Protein AF-A0A6G0W0R4-F1 (afdb_monomer_lite)

Organism: Aphis craccivora (NCBI:txid307492)

Structure (mmCIF, N/CA/C/O backbone):
data_AF-A0A6G0W0R4-F1
#
_entry.id   AF-A0A6G0W0R4-F1
#
loop_
_atom_site.group_PDB
_atom_site.id
_atom_site.type_symbol
_atom_site.label_atom_id
_atom_site.label_alt_id
_atom_site.label_comp_id
_atom_site.label_asym_id
_atom_site.label_entity_id
_atom_site.label_seq_id
_atom_site.pdbx_PDB_ins_code
_atom_site.Cartn_x
_atom_site.Cartn_y
_atom_site.Cartn_z
_atom_site.occupancy
_atom_site.B_iso_or_equiv
_atom_site.auth_seq_id
_atom_site.auth_comp_id
_atom_site.auth_asym_id
_atom_site.auth_atom_id
_atom_site.pdbx_PDB_model_num
ATOM 1 N N . MET A 1 1 ? 4.068 -14.825 -4.427 1.00 65.56 1 MET A N 1
ATOM 2 C CA . MET A 1 1 ? 5.539 -14.667 -4.517 1.00 65.56 1 MET A CA 1
ATOM 3 C C . MET A 1 1 ? 6.164 -15.029 -3.173 1.00 65.56 1 MET A C 1
ATOM 5 O O . MET A 1 1 ? 5.686 -14.509 -2.176 1.00 65.56 1 MET A O 1
ATOM 9 N N . SER A 1 2 ? 7.148 -15.938 -3.110 1.00 81.50 2 SER A N 1
ATOM 10 C CA . SER A 1 2 ? 7.732 -16.429 -1.836 1.00 81.50 2 SER A CA 1
ATOM 11 C C . SER A 1 2 ? 9.212 -16.082 -1.628 1.00 81.50 2 SER A C 1
ATOM 13 O O . SER A 1 2 ? 9.761 -16.359 -0.565 1.00 81.50 2 SER A O 1
ATOM 15 N N . GLN A 1 3 ? 9.868 -15.487 -2.626 1.00 89.88 3 GLN A N 1
ATOM 16 C CA . GLN A 1 3 ? 11.277 -15.110 -2.548 1.00 89.88 3 GLN A CA 1
ATOM 17 C C . GLN A 1 3 ? 11.443 -13.698 -1.984 1.00 89.88 3 GLN A C 1
ATOM 19 O O . GLN A 1 3 ? 10.747 -12.761 -2.383 1.00 89.88 3 GLN A O 1
ATOM 24 N N . LEU A 1 4 ? 12.410 -13.542 -1.081 1.00 86.44 4 LEU A N 1
ATOM 25 C CA . LEU A 1 4 ? 12.770 -12.247 -0.514 1.00 86.44 4 LEU A CA 1
ATOM 26 C C . LEU A 1 4 ? 13.264 -11.296 -1.618 1.00 86.44 4 LEU A C 1
ATOM 28 O O . LEU A 1 4 ? 13.902 -11.732 -2.574 1.00 86.44 4 LEU A O 1
ATOM 32 N N . TYR A 1 5 ? 12.952 -10.004 -1.486 1.00 84.62 5 TYR A N 1
ATOM 33 C CA . TYR A 1 5 ? 13.293 -8.940 -2.448 1.00 84.62 5 TYR A CA 1
ATOM 34 C C . TYR A 1 5 ? 12.669 -9.070 -3.841 1.00 84.62 5 TYR A C 1
ATOM 36 O O . TYR A 1 5 ? 12.994 -8.292 -4.737 1.00 84.62 5 TYR A O 1
ATOM 44 N N . THR A 1 6 ? 11.749 -10.014 -4.035 1.00 87.12 6 THR A N 1
ATOM 45 C CA . THR A 1 6 ? 10.977 -10.057 -5.273 1.00 87.12 6 THR A CA 1
ATOM 46 C C . THR A 1 6 ? 9.930 -8.952 -5.242 1.00 87.12 6 THR A C 1
ATOM 48 O O . THR A 1 6 ? 9.172 -8.845 -4.279 1.00 87.12 6 THR A O 1
ATOM 51 N N . TYR A 1 7 ? 9.888 -8.130 -6.291 1.00 86.00 7 TYR A N 1
ATOM 52 C CA . TYR A 1 7 ? 8.890 -7.074 -6.419 1.00 86.00 7 TYR A CA 1
ATOM 53 C C . TYR A 1 7 ? 7.476 -7.663 -6.400 1.00 86.00 7 TYR A C 1
ATOM 55 O O . TYR A 1 7 ? 7.154 -8.544 -7.197 1.00 86.00 7 TYR A O 1
ATOM 63 N N . GLY A 1 8 ? 6.643 -7.155 -5.493 1.00 86.19 8 GLY A N 1
ATOM 64 C CA . GLY A 1 8 ? 5.197 -7.345 -5.545 1.00 86.19 8 GLY A CA 1
ATOM 65 C C . GLY A 1 8 ? 4.550 -6.357 -6.516 1.00 86.19 8 GLY A C 1
ATOM 66 O O . GLY A 1 8 ? 5.103 -5.290 -6.800 1.00 86.19 8 GLY A O 1
ATOM 67 N N . GLY A 1 9 ? 3.378 -6.712 -7.027 1.00 87.25 9 GLY A N 1
ATOM 68 C CA . GLY A 1 9 ? 2.577 -5.897 -7.929 1.00 87.25 9 GLY A CA 1
ATOM 69 C C . GLY A 1 9 ? 1.126 -5.767 -7.467 1.00 87.25 9 GLY A C 1
ATOM 70 O O . GLY A 1 9 ? 0.790 -5.938 -6.297 1.00 87.25 9 GLY A O 1
ATOM 71 N N . LEU A 1 10 ? 0.243 -5.435 -8.412 1.00 88.12 10 LEU A N 1
ATOM 72 C CA . LEU A 1 10 ? -1.175 -5.201 -8.122 1.00 88.12 10 LEU A CA 1
ATOM 73 C C . LEU A 1 10 ? -1.914 -6.479 -7.699 1.00 88.12 10 LEU A C 1
ATOM 75 O O . LEU A 1 10 ? -2.827 -6.405 -6.884 1.00 88.12 10 LEU A O 1
ATOM 79 N N . CYS A 1 11 ? -1.531 -7.655 -8.209 1.00 90.75 11 CYS A N 1
ATOM 80 C CA . CYS A 1 11 ? -2.198 -8.906 -7.836 1.00 90.75 11 CYS A CA 1
ATOM 81 C C . CYS A 1 11 ? -1.956 -9.278 -6.366 1.00 90.75 11 CYS A C 1
ATOM 83 O O . CYS A 1 11 ? -2.872 -9.777 -5.711 1.00 90.75 11 CYS A O 1
ATOM 85 N N . GLU A 1 12 ? -0.779 -8.971 -5.811 1.00 91.88 12 GLU A N 1
ATOM 86 C CA . GLU A 1 12 ? -0.542 -9.093 -4.373 1.00 91.88 12 GLU A CA 1
ATOM 87 C C . GLU A 1 12 ? -1.429 -8.141 -3.558 1.00 91.88 12 GLU A C 1
ATOM 89 O O . GLU A 1 12 ? -1.910 -8.540 -2.502 1.00 91.88 12 GLU A O 1
ATOM 94 N N . LEU A 1 13 ? -1.702 -6.924 -4.046 1.00 92.06 13 LEU A N 1
ATOM 95 C CA . LEU A 1 13 ? -2.603 -5.978 -3.370 1.00 92.06 13 LEU A CA 1
ATOM 96 C C . LEU A 1 13 ? -4.069 -6.428 -3.410 1.00 92.06 13 LEU A C 1
ATOM 98 O O . LEU A 1 13 ? -4.779 -6.267 -2.419 1.00 92.06 13 LEU A O 1
ATOM 102 N N . VAL A 1 14 ? -4.514 -7.045 -4.511 1.00 91.25 14 VAL A N 1
ATOM 103 C CA . VAL A 1 14 ? -5.841 -7.685 -4.592 1.00 91.25 14 VAL A CA 1
ATOM 104 C C . VAL A 1 14 ? -5.966 -8.775 -3.530 1.00 91.25 14 VAL A C 1
ATOM 106 O O . VAL A 1 14 ? -6.919 -8.767 -2.753 1.00 91.25 14 VAL A O 1
ATOM 109 N N . ALA A 1 15 ? -4.990 -9.684 -3.464 1.00 93.00 15 ALA A N 1
ATOM 110 C CA . ALA A 1 15 ? -4.990 -10.752 -2.471 1.00 93.00 15 ALA A CA 1
ATOM 111 C C . ALA A 1 15 ? -4.919 -10.192 -1.041 1.00 93.00 15 ALA A C 1
ATOM 113 O O . ALA A 1 15 ? -5.656 -10.637 -0.164 1.00 93.00 15 ALA A O 1
ATOM 114 N N . ALA A 1 16 ? -4.082 -9.180 -0.800 1.00 92.12 16 ALA A N 1
ATOM 115 C CA . ALA A 1 16 ? -3.960 -8.546 0.506 1.00 92.12 16 ALA A CA 1
ATOM 116 C C . ALA A 1 16 ? -5.269 -7.885 0.957 1.00 92.12 16 ALA A C 1
ATOM 118 O O . ALA A 1 16 ? -5.635 -8.050 2.112 1.00 92.12 16 ALA A O 1
ATOM 119 N N . GLY A 1 17 ? -6.001 -7.203 0.070 1.00 90.12 17 GLY A N 1
ATOM 120 C CA . GLY A 1 17 ? -7.299 -6.598 0.404 1.00 90.12 17 GLY A CA 1
ATOM 121 C C . GLY A 1 17 ? -8.419 -7.612 0.671 1.00 90.12 17 GLY A C 1
ATOM 122 O O . GLY A 1 17 ? -9.448 -7.253 1.236 1.00 90.12 17 GLY A O 1
ATOM 123 N N . GLN A 1 18 ? -8.238 -8.872 0.261 1.00 88.50 18 GLN A N 1
ATOM 124 C CA . GLN A 1 18 ? -9.145 -9.978 0.588 1.00 88.50 18 GLN A CA 1
ATOM 125 C C . GLN A 1 18 ? -8.754 -10.692 1.888 1.00 88.50 18 GLN A C 1
ATOM 127 O O . GLN A 1 18 ? -9.622 -11.167 2.613 1.00 88.50 18 GLN A O 1
ATOM 132 N N . LEU A 1 19 ? -7.451 -10.806 2.161 1.00 92.69 19 LEU A N 1
ATOM 133 C CA . LEU A 1 19 ? -6.916 -11.519 3.327 1.00 92.69 19 LEU A CA 1
ATOM 134 C C . LEU A 1 19 ? -6.862 -10.648 4.581 1.00 92.69 19 LEU A C 1
ATOM 136 O O . LEU A 1 19 ? -7.061 -11.134 5.693 1.00 92.69 19 LEU A O 1
ATOM 140 N N . PHE A 1 20 ? -6.564 -9.368 4.400 1.00 87.94 20 PHE A N 1
ATOM 141 C CA . PHE A 1 20 ? -6.497 -8.376 5.453 1.00 87.94 20 PHE A CA 1
ATOM 142 C C . PHE A 1 20 ? -7.645 -7.402 5.224 1.00 87.94 20 PHE A C 1
ATOM 144 O O . PHE A 1 20 ? -7.818 -6.904 4.117 1.00 87.94 20 PHE A O 1
ATOM 151 N N . ASN A 1 21 ? -8.430 -7.147 6.270 1.00 92.75 21 ASN A N 1
ATOM 152 C CA . ASN A 1 21 ? -9.597 -6.262 6.257 1.00 92.75 21 ASN A CA 1
ATOM 153 C C . ASN A 1 21 ? -9.179 -4.790 6.069 1.00 92.75 21 ASN A C 1
ATOM 155 O O . ASN A 1 21 ? -9.307 -3.977 6.982 1.00 92.75 21 ASN A O 1
ATOM 159 N N . TYR A 1 22 ? -8.631 -4.470 4.900 1.00 92.69 22 TYR A N 1
ATOM 160 C CA . TYR A 1 22 ? -8.119 -3.170 4.492 1.00 92.69 22 TYR A CA 1
ATOM 161 C C . TYR A 1 22 ? -8.484 -2.899 3.036 1.00 92.69 22 TYR A C 1
ATOM 163 O O . TYR A 1 22 ? -8.561 -3.802 2.201 1.00 92.69 22 TYR A O 1
ATOM 171 N N . VAL A 1 23 ? -8.638 -1.617 2.730 1.00 94.81 23 VAL A N 1
ATOM 172 C CA . VAL A 1 23 ? -8.720 -1.102 1.368 1.00 94.81 23 VAL A CA 1
ATOM 173 C C . VAL A 1 23 ? -7.375 -0.487 1.001 1.00 94.81 23 VAL A C 1
ATOM 175 O O . VAL A 1 23 ? -6.911 0.429 1.672 1.00 94.81 23 VAL A O 1
ATOM 178 N N . PHE A 1 24 ? -6.755 -0.947 -0.079 1.00 94.81 24 PHE A N 1
ATOM 179 C CA . PHE A 1 24 ? -5.516 -0.384 -0.608 1.00 94.81 24 PHE A CA 1
ATOM 180 C C . PHE A 1 24 ? -5.837 0.615 -1.720 1.00 94.81 24 PHE A C 1
ATOM 182 O O . PHE A 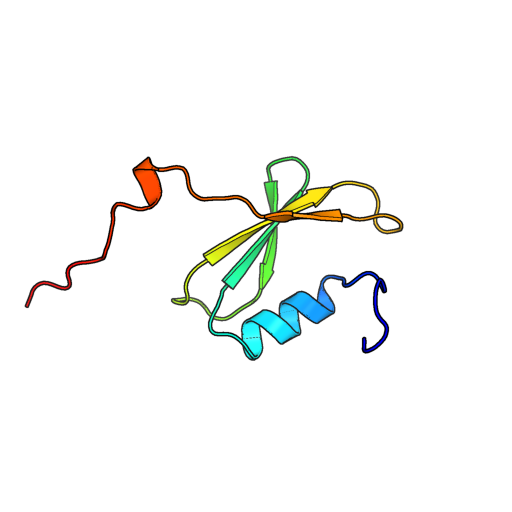1 24 ? -6.349 0.231 -2.771 1.00 94.81 24 PHE A O 1
ATOM 189 N N . GLU A 1 25 ? -5.522 1.892 -1.504 1.00 95.44 25 GLU A N 1
ATOM 190 C CA . GLU A 1 25 ? -5.626 2.947 -2.519 1.00 95.44 25 GLU A CA 1
ATOM 191 C C . GLU A 1 25 ? -4.239 3.262 -3.081 1.00 95.44 25 GLU A C 1
ATOM 193 O O . GLU A 1 25 ? -3.380 3.819 -2.391 1.00 95.44 25 GLU A O 1
ATOM 198 N N . VAL A 1 26 ? -4.020 2.926 -4.350 1.00 94.25 26 VAL A N 1
ATOM 199 C CA . VAL A 1 26 ? -2.754 3.167 -5.042 1.00 94.25 26 VAL A CA 1
ATOM 200 C C . VAL A 1 26 ? -2.873 4.446 -5.853 1.00 94.25 26 VAL A C 1
ATOM 202 O O . VAL A 1 26 ? -3.683 4.540 -6.769 1.00 94.25 26 VAL A O 1
ATOM 205 N N . ASN A 1 27 ? -2.030 5.427 -5.550 1.00 93.38 27 ASN A N 1
ATOM 206 C CA . ASN A 1 27 ? -1.955 6.687 -6.273 1.00 93.38 27 ASN A CA 1
ATOM 207 C C . ASN A 1 27 ? -0.744 6.708 -7.205 1.00 93.38 27 ASN A C 1
ATOM 209 O O . ASN A 1 27 ? 0.362 6.326 -6.817 1.00 93.38 27 ASN A O 1
ATOM 213 N N . ARG A 1 28 ? -0.923 7.234 -8.414 1.00 91.00 28 ARG A N 1
ATOM 214 C CA . ARG A 1 28 ? 0.146 7.463 -9.389 1.00 91.00 28 ARG A CA 1
ATOM 215 C C . ARG A 1 28 ? 0.013 8.877 -9.934 1.00 91.00 28 ARG A C 1
ATOM 217 O O . ARG A 1 28 ? -1.077 9.299 -10.290 1.00 91.00 28 ARG A O 1
ATOM 224 N N . ASN A 1 29 ? 1.119 9.620 -9.990 1.00 89.12 29 ASN A N 1
ATOM 225 C CA . ASN A 1 29 ? 1.122 11.018 -10.445 1.00 89.12 29 ASN A CA 1
ATOM 226 C C . ASN A 1 29 ? 0.070 11.893 -9.732 1.00 89.12 29 ASN A C 1
ATOM 228 O O . ASN A 1 29 ? -0.587 12.712 -10.365 1.00 89.12 29 ASN A O 1
ATOM 232 N N . TYR A 1 30 ? -0.078 11.707 -8.415 1.00 86.69 30 TYR A N 1
ATOM 233 C CA . TYR A 1 30 ? -1.037 12.431 -7.566 1.00 86.69 30 TYR A CA 1
ATOM 234 C C . TYR A 1 30 ? -2.520 12.171 -7.881 1.00 86.69 30 TYR A C 1
ATOM 236 O O . TYR A 1 30 ? -3.379 12.927 -7.438 1.00 86.69 30 TYR A O 1
ATOM 244 N N . GLN A 1 31 ? -2.830 11.102 -8.615 1.00 92.12 31 GLN A N 1
ATOM 245 C CA . GLN A 1 31 ? -4.194 10.671 -8.912 1.00 92.12 31 GLN A CA 1
ATOM 246 C C . GLN A 1 31 ? -4.407 9.234 -8.442 1.00 92.12 31 GLN A C 1
ATOM 248 O O . GLN A 1 31 ? -3.469 8.431 -8.471 1.00 92.12 31 GLN A O 1
ATOM 253 N N . LEU A 1 32 ? -5.636 8.904 -8.039 1.00 94.31 32 LEU A N 1
ATOM 254 C CA . LEU A 1 32 ? -6.013 7.526 -7.742 1.00 94.31 32 LEU A CA 1
ATOM 255 C C . LEU A 1 32 ? -5.854 6.699 -9.019 1.00 94.31 32 LEU A C 1
ATOM 257 O O . LEU A 1 32 ? -6.465 7.000 -10.042 1.00 94.31 32 LEU A O 1
ATOM 261 N N . TYR A 1 33 ? -4.993 5.694 -8.955 1.00 93.00 33 TYR A N 1
ATOM 262 C CA . TYR A 1 33 ? -4.728 4.788 -10.061 1.00 93.00 33 TYR A CA 1
ATOM 263 C C . TYR A 1 33 ? -5.616 3.555 -9.958 1.00 93.00 33 TYR A C 1
ATOM 265 O O . TYR A 1 33 ? -6.312 3.234 -10.911 1.00 93.00 33 TYR A O 1
ATOM 273 N N . GLU A 1 34 ? -5.613 2.908 -8.793 1.00 93.19 34 GLU A N 1
ATOM 274 C CA . GLU A 1 34 ? -6.397 1.704 -8.525 1.00 93.19 34 GLU A CA 1
ATOM 275 C C . GLU A 1 34 ? -6.790 1.620 -7.047 1.00 93.19 34 GLU A C 1
ATOM 277 O O . GLU A 1 34 ? -6.119 2.187 -6.173 1.00 93.19 34 G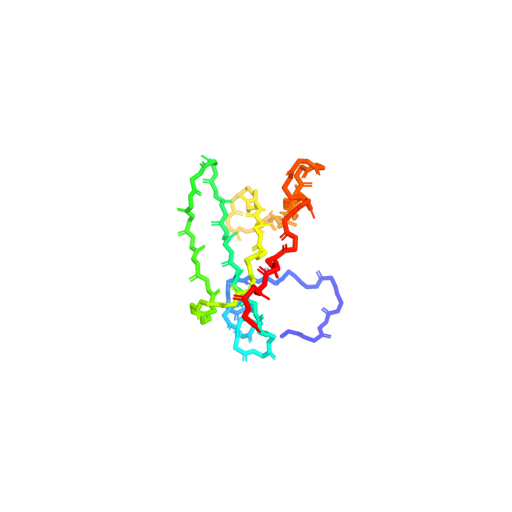LU A O 1
ATOM 282 N N . ARG A 1 35 ? -7.864 0.878 -6.767 1.00 95.38 35 ARG A N 1
ATOM 283 C CA . ARG A 1 35 ? -8.370 0.630 -5.413 1.00 95.38 35 ARG A CA 1
ATOM 284 C C . ARG A 1 35 ? -8.749 -0.840 -5.247 1.00 95.38 35 ARG A C 1
ATOM 286 O O . ARG A 1 35 ? -9.518 -1.374 -6.040 1.00 95.38 35 ARG A O 1
ATOM 293 N N . PHE A 1 36 ? -8.241 -1.477 -4.194 1.00 94.25 36 PHE A N 1
ATOM 294 C CA . PHE A 1 36 ? -8.452 -2.902 -3.913 1.00 94.25 36 PHE A CA 1
ATOM 295 C C . PHE A 1 36 ? -8.970 -3.119 -2.494 1.00 94.25 36 PHE A C 1
ATOM 297 O O . PHE A 1 36 ? -8.578 -2.394 -1.588 1.00 94.25 36 PHE A O 1
ATOM 304 N N . GLY A 1 37 ? -9.796 -4.144 -2.287 1.00 92.31 37 GLY A N 1
ATOM 305 C CA . GLY A 1 37 ? -10.374 -4.490 -0.984 1.00 92.31 37 GLY A CA 1
ATOM 306 C C . GLY A 1 37 ? -11.885 -4.273 -0.931 1.00 92.31 37 GLY A C 1
ATOM 307 O O . GLY A 1 37 ? -12.512 -3.913 -1.928 1.00 92.31 37 GLY A O 1
ATOM 308 N N . ILE A 1 38 ? -12.471 -4.530 0.236 1.00 89.62 38 ILE A N 1
ATOM 309 C CA . ILE A 1 38 ? -13.919 -4.437 0.463 1.00 89.62 38 ILE A CA 1
ATOM 310 C C . ILE A 1 38 ? -14.248 -3.080 1.092 1.00 89.62 38 ILE A C 1
ATOM 312 O O . ILE A 1 38 ? -13.578 -2.639 2.026 1.00 89.62 38 ILE 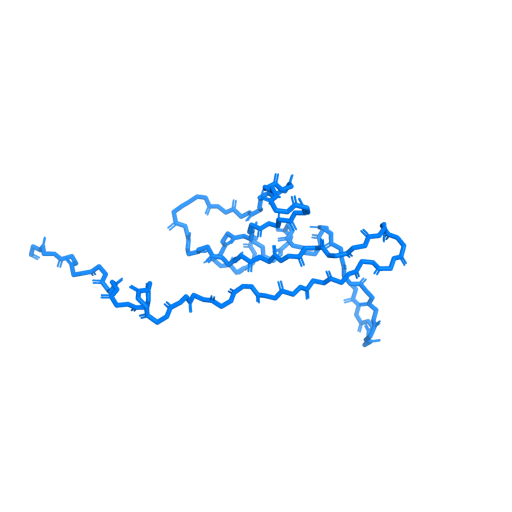A O 1
ATOM 316 N N . GLU A 1 39 ? -15.278 -2.407 0.577 1.00 89.75 39 GLU A N 1
ATOM 317 C CA . GLU A 1 39 ? -15.743 -1.131 1.124 1.00 89.75 39 GLU A CA 1
ATOM 318 C C . GLU A 1 39 ? -16.126 -1.233 2.608 1.00 89.75 39 GLU A C 1
ATOM 320 O O . GLU A 1 39 ? -16.582 -2.268 3.086 1.00 89.75 39 GLU A O 1
ATOM 325 N N . GLY A 1 40 ? -15.934 -0.136 3.344 1.00 89.81 40 GLY A N 1
ATOM 326 C CA . GLY A 1 40 ? -16.178 -0.071 4.787 1.00 89.81 40 GLY A CA 1
ATOM 327 C C . GLY A 1 40 ? -14.970 -0.444 5.651 1.00 89.81 40 GLY A C 1
ATOM 328 O O . GLY A 1 40 ? -14.954 -0.098 6.830 1.00 89.81 40 GLY A O 1
ATOM 329 N N . TYR A 1 41 ? -13.933 -1.069 5.086 1.00 91.94 41 TYR A N 1
ATOM 330 C CA . TYR A 1 41 ? -12.679 -1.298 5.804 1.00 91.94 41 TYR A CA 1
ATOM 331 C C . TYR A 1 41 ? -11.738 -0.082 5.798 1.00 91.94 41 TYR A C 1
ATOM 333 O O . TYR A 1 41 ? -11.838 0.778 4.916 1.00 91.94 41 TYR A O 1
ATOM 341 N N . PRO A 1 42 ? -10.801 -0.003 6.768 1.00 92.06 42 PRO A N 1
ATOM 342 C CA . PRO A 1 42 ? -9.813 1.066 6.824 1.00 92.06 42 PRO A CA 1
ATOM 343 C C . PRO A 1 42 ? -8.991 1.166 5.539 1.00 92.06 42 PRO A C 1
ATOM 345 O O . PRO A 1 42 ? -8.598 0.159 4.950 1.00 92.06 42 PRO A O 1
ATOM 348 N N . VAL A 1 43 ? -8.701 2.398 5.126 1.00 93.50 43 VAL A N 1
ATOM 349 C CA . VAL A 1 43 ? -7.965 2.677 3.891 1.00 93.50 43 VAL A CA 1
ATOM 350 C C . VAL A 1 43 ? -6.478 2.855 4.186 1.00 93.50 43 VAL A C 1
ATOM 352 O O . VAL A 1 43 ? -6.096 3.717 4.974 1.00 93.50 43 VAL A O 1
ATOM 355 N N . LEU A 1 44 ? -5.637 2.087 3.497 1.00 92.81 44 LEU A N 1
ATOM 356 C CA . LEU A 1 44 ? -4.193 2.275 3.436 1.00 92.81 44 LEU A CA 1
ATOM 357 C C . LEU A 1 44 ? -3.836 2.886 2.080 1.00 92.81 44 LEU A C 1
ATOM 359 O O . LEU A 1 44 ? -4.053 2.287 1.025 1.00 92.81 44 LEU A O 1
ATOM 363 N N . ARG A 1 45 ? -3.282 4.099 2.108 1.00 93.75 45 ARG A N 1
ATOM 364 C CA . ARG A 1 45 ? -2.908 4.829 0.895 1.00 93.75 45 ARG A CA 1
ATOM 365 C C . ARG A 1 45 ? -1.443 4.613 0.566 1.00 93.75 45 ARG A C 1
ATOM 367 O O . ARG A 1 45 ? -0.574 4.742 1.426 1.00 93.75 45 ARG A O 1
ATOM 374 N N . MET A 1 46 ? -1.169 4.342 -0.702 1.00 93.62 46 MET A N 1
ATOM 375 C CA . MET A 1 46 ? 0.178 4.119 -1.212 1.00 93.62 46 MET A CA 1
ATOM 376 C C . MET A 1 46 ? 0.420 4.968 -2.455 1.00 93.62 46 MET A C 1
ATOM 378 O O . MET A 1 46 ? -0.491 5.223 -3.243 1.00 93.62 46 MET A O 1
ATOM 382 N N . ARG A 1 47 ? 1.662 5.389 -2.654 1.00 93.00 47 ARG A N 1
ATOM 383 C CA . ARG A 1 47 ? 2.154 5.989 -3.889 1.00 93.00 47 ARG A CA 1
ATOM 384 C C . ARG A 1 47 ? 2.891 4.927 -4.682 1.00 93.00 47 ARG A C 1
ATOM 386 O O . ARG A 1 47 ? 3.832 4.335 -4.171 1.00 93.00 47 ARG A O 1
ATOM 393 N N . PHE A 1 48 ? 2.526 4.750 -5.943 1.00 91.81 48 PHE A N 1
ATOM 394 C CA . PHE A 1 48 ? 3.313 3.980 -6.894 1.00 91.81 48 PHE A CA 1
ATOM 395 C C . PHE A 1 48 ? 4.190 4.923 -7.721 1.00 91.81 48 PHE A C 1
ATOM 397 O O . PHE A 1 48 ? 3.687 5.783 -8.455 1.00 91.81 48 PHE A O 1
ATOM 404 N N . THR A 1 49 ? 5.508 4.796 -7.586 1.00 84.06 49 THR A N 1
ATOM 405 C CA . THR A 1 49 ? 6.482 5.595 -8.336 1.00 84.06 49 THR A CA 1
ATOM 406 C C . THR A 1 49 ? 7.042 4.796 -9.518 1.00 84.06 49 THR A C 1
ATOM 408 O O . THR A 1 49 ? 7.270 3.599 -9.408 1.00 84.06 49 THR A O 1
ATOM 411 N N . GLN A 1 50 ? 7.310 5.479 -10.640 1.00 65.56 50 GLN A N 1
ATOM 412 C CA . GLN A 1 50 ? 8.027 4.980 -11.834 1.00 65.56 50 GLN A CA 1
ATOM 413 C C . GLN A 1 50 ? 7.247 4.105 -12.849 1.00 65.56 50 GLN A C 1
ATOM 415 O O . GLN A 1 50 ? 6.021 3.972 -12.812 1.00 6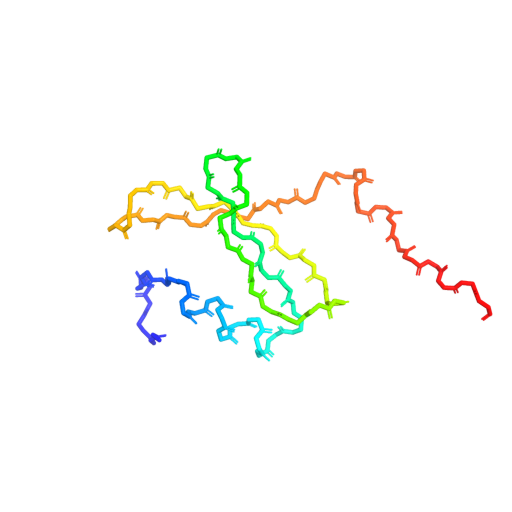5.56 50 GLN A O 1
ATOM 420 N N . ASN A 1 51 ? 7.978 3.635 -13.871 1.00 65.06 51 ASN A N 1
ATOM 421 C CA . ASN A 1 51 ? 7.512 2.748 -14.940 1.00 65.06 51 ASN A CA 1
ATOM 422 C C . ASN A 1 51 ? 7.358 1.309 -14.426 1.00 65.06 51 ASN A C 1
ATOM 424 O O . ASN A 1 51 ? 8.106 0.878 -13.554 1.00 65.06 51 ASN A O 1
ATOM 428 N N . PHE A 1 52 ? 6.423 0.559 -15.020 1.00 64.25 52 PHE A N 1
ATOM 429 C CA . PHE A 1 52 ? 5.977 -0.776 -14.590 1.00 64.25 52 PHE A CA 1
ATOM 430 C C . PHE A 1 52 ? 7.091 -1.806 -14.312 1.00 64.25 52 PHE A C 1
ATOM 432 O O . PHE A 1 52 ? 6.870 -2.743 -13.557 1.00 64.25 52 PHE A O 1
ATOM 439 N N . SER A 1 53 ? 8.288 -1.637 -14.879 1.00 68.00 53 SER A N 1
ATOM 440 C CA . SER A 1 53 ? 9.440 -2.529 -14.698 1.00 68.00 53 SER A CA 1
ATOM 441 C C . SER A 1 53 ? 10.309 -2.239 -13.463 1.00 68.00 53 SER A C 1
ATOM 443 O O . SER A 1 53 ? 11.175 -3.049 -13.141 1.00 68.00 53 SER A O 1
ATOM 445 N N . ARG A 1 54 ? 10.120 -1.097 -12.785 1.00 69.75 54 ARG A N 1
ATOM 446 C CA . ARG A 1 54 ? 10.888 -0.669 -11.593 1.00 69.75 54 ARG A CA 1
ATOM 447 C C . ARG A 1 54 ? 10.029 0.091 -10.582 1.00 69.75 54 ARG A C 1
ATOM 449 O O . ARG A 1 54 ? 10.484 1.023 -9.925 1.00 69.75 54 ARG A O 1
ATOM 456 N N . GLY A 1 55 ? 8.762 -0.291 -10.508 1.00 79.81 55 GLY A N 1
ATOM 457 C CA . GLY A 1 55 ? 7.804 0.345 -9.626 1.00 79.81 55 GLY A CA 1
ATOM 458 C C . GLY A 1 55 ? 8.199 0.243 -8.154 1.00 79.81 55 GLY A C 1
ATOM 459 O O . GLY A 1 55 ? 8.593 -0.831 -7.702 1.00 79.81 55 GLY A O 1
ATOM 460 N N . HIS A 1 56 ? 8.071 1.338 -7.407 1.00 89.19 56 HIS A N 1
ATOM 461 C CA . HIS A 1 56 ? 8.209 1.332 -5.948 1.00 89.19 56 HIS A CA 1
ATOM 462 C C . HIS A 1 56 ? 6.906 1.789 -5.297 1.00 89.19 56 HIS A C 1
ATOM 464 O O . HIS A 1 56 ? 6.261 2.716 -5.794 1.00 89.19 56 HIS A O 1
ATOM 470 N N . PHE A 1 57 ? 6.527 1.135 -4.199 1.00 90.69 57 PHE A N 1
ATOM 471 C CA . PHE A 1 57 ? 5.378 1.517 -3.388 1.00 90.69 57 PHE A CA 1
ATOM 472 C C . PHE A 1 57 ? 5.856 2.213 -2.118 1.00 90.69 57 PHE A C 1
ATOM 474 O O . PHE A 1 57 ? 6.574 1.622 -1.317 1.00 90.69 57 PHE A O 1
ATOM 481 N N . ASP A 1 58 ? 5.415 3.449 -1.920 1.00 91.56 58 ASP A N 1
ATOM 482 C CA . ASP A 1 58 ? 5.640 4.221 -0.699 1.00 91.56 58 ASP A CA 1
ATOM 483 C C . ASP A 1 58 ? 4.313 4.379 0.048 1.00 91.56 58 ASP A C 1
ATOM 485 O O . ASP A 1 58 ? 3.288 4.660 -0.570 1.00 91.56 58 ASP A O 1
ATOM 489 N N . VAL A 1 59 ? 4.297 4.212 1.370 1.00 91.38 59 VAL A N 1
ATOM 490 C CA . VAL A 1 59 ? 3.074 4.388 2.171 1.00 91.38 59 VAL A CA 1
ATOM 491 C C . VAL A 1 59 ? 2.867 5.870 2.474 1.00 91.38 59 VAL A C 1
ATOM 493 O O . VAL A 1 59 ? 3.792 6.551 2.918 1.00 91.38 59 VAL A O 1
ATOM 496 N N . TYR A 1 60 ? 1.648 6.368 2.274 1.00 90.75 60 TYR A N 1
ATOM 497 C CA . TYR A 1 60 ? 1.259 7.664 2.817 1.00 90.75 60 TYR A CA 1
ATOM 498 C C . TYR A 1 60 ? 0.939 7.499 4.296 1.00 90.75 60 TYR A C 1
ATOM 500 O O . TYR A 1 60 ? 0.030 6.755 4.666 1.00 90.75 60 TYR A O 1
ATOM 508 N N . LEU A 1 61 ? 1.683 8.208 5.135 1.00 87.00 61 LEU A N 1
ATOM 509 C CA . LEU A 1 61 ? 1.344 8.318 6.542 1.00 87.00 61 LEU A CA 1
ATOM 510 C C . LEU A 1 61 ? 0.261 9.390 6.706 1.00 87.00 61 LEU A C 1
ATOM 512 O O . LEU A 1 61 ? 0.352 10.435 6.055 1.00 87.00 61 LEU A O 1
ATOM 516 N N . PRO A 1 62 ? -0.759 9.143 7.541 1.00 79.56 62 PRO A N 1
ATOM 517 C CA . PRO A 1 62 ? -1.726 10.171 7.882 1.00 79.56 62 PRO A CA 1
ATOM 518 C C . PRO A 1 62 ? -1.000 11.348 8.532 1.00 79.56 62 PRO A C 1
ATOM 520 O O . PRO A 1 62 ? -0.086 11.163 9.341 1.00 79.56 62 PRO A O 1
ATOM 523 N N . ASN A 1 63 ? -1.414 12.564 8.186 1.00 75.75 63 ASN A N 1
ATOM 524 C CA . ASN A 1 63 ? -0.958 13.741 8.917 1.00 75.75 63 ASN A CA 1
ATOM 525 C C . ASN A 1 63 ? -1.467 13.650 10.363 1.00 75.75 63 ASN A C 1
ATOM 527 O O . ASN A 1 63 ? -2.537 13.095 10.605 1.00 75.75 63 ASN A O 1
ATOM 531 N N . GLU A 1 64 ? -0.747 14.219 11.332 1.00 66.62 64 GLU A N 1
ATOM 532 C CA . GLU A 1 64 ? -1.130 14.168 12.757 1.00 66.62 64 GLU A CA 1
ATOM 533 C C . GLU A 1 64 ? -2.571 14.655 13.018 1.00 66.62 64 GLU A C 1
ATOM 535 O O . GLU A 1 64 ? -3.240 14.182 13.935 1.00 66.62 64 GLU A O 1
ATOM 540 N N . SER A 1 65 ? -3.092 15.538 12.159 1.00 63.41 65 SER A N 1
ATOM 541 C CA . SER A 1 65 ? -4.476 16.020 12.172 1.00 63.41 65 SER A CA 1
ATOM 542 C C . SER A 1 65 ? -5.531 14.982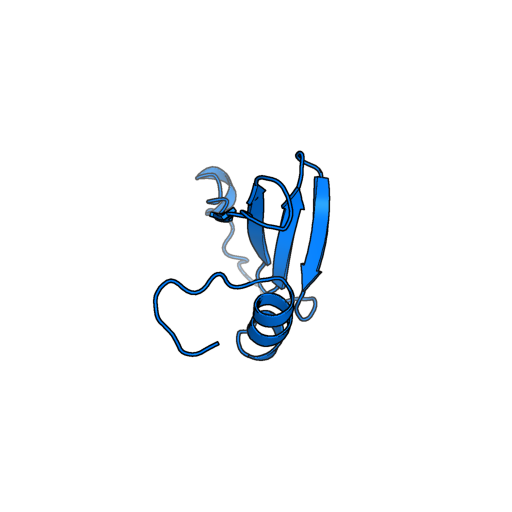 11.757 1.00 63.41 65 SER A C 1
ATOM 544 O O . SER A 1 65 ? -6.691 15.127 12.133 1.00 63.41 65 SER A O 1
ATOM 546 N N . GLU A 1 66 ? -5.164 13.939 11.010 1.00 60.06 66 GLU A N 1
ATOM 547 C CA . GLU A 1 66 ? -6.058 12.850 10.577 1.00 60.06 66 GLU A CA 1
ATOM 548 C C . GLU A 1 66 ? -6.094 11.678 11.574 1.00 60.06 66 GLU A C 1
ATOM 550 O O . GLU A 1 66 ? -7.033 10.885 11.564 1.00 60.06 66 GLU A O 1
ATOM 555 N N . ILE A 1 67 ? -5.107 11.582 12.472 1.00 58.62 67 ILE A N 1
ATOM 556 C CA . ILE A 1 67 ? -4.999 10.514 13.485 1.00 58.62 67 ILE A CA 1
ATOM 557 C C . ILE A 1 67 ? -6.011 10.722 14.637 1.00 58.62 67 ILE A C 1
ATOM 559 O O . ILE A 1 67 ? -6.326 9.795 15.381 1.00 58.62 67 ILE A O 1
ATOM 563 N N . LEU A 1 68 ? -6.579 11.927 14.769 1.00 50.91 68 LEU A N 1
ATOM 564 C CA . LEU A 1 68 ? -7.416 12.347 15.901 1.00 50.91 68 LEU A CA 1
ATOM 565 C C . LEU A 1 68 ? -8.923 12.065 15.775 1.00 50.91 68 LEU A C 1
ATOM 567 O O . LEU A 1 68 ? -9.689 12.561 16.601 1.00 50.91 68 LEU A O 1
ATOM 571 N N . ILE A 1 69 ? -9.378 11.243 14.825 1.00 51.66 69 ILE A N 1
ATOM 572 C CA . ILE A 1 69 ? -10.783 10.803 14.801 1.00 51.66 69 ILE A CA 1
ATOM 573 C C . ILE A 1 69 ? -10.871 9.303 15.110 1.00 51.66 69 ILE A C 1
ATOM 575 O O . ILE A 1 69 ? -11.062 8.495 14.201 1.00 51.66 69 ILE A O 1
ATOM 579 N N . PRO A 1 70 ? -10.801 8.887 16.388 1.00 45.66 70 PRO A N 1
ATOM 580 C CA . PRO A 1 70 ? -11.553 7.712 16.780 1.00 45.66 70 PRO A CA 1
ATOM 581 C C . PRO A 1 70 ? -13.029 8.073 16.600 1.00 45.66 70 PRO A C 1
ATOM 583 O O . PRO A 1 70 ? -13.519 9.020 17.222 1.00 45.66 70 PRO A O 1
ATOM 586 N N . GLN A 1 71 ? -13.738 7.341 15.741 1.00 51.75 71 GLN A N 1
ATOM 587 C CA . GLN A 1 71 ? -15.193 7.391 15.746 1.00 51.75 71 GLN A CA 1
ATOM 588 C C . GLN A 1 71 ? -15.654 6.929 17.130 1.00 51.75 71 GLN A C 1
ATOM 590 O O . GLN A 1 71 ? -15.612 5.749 17.468 1.00 51.75 71 GLN A O 1
ATOM 595 N N . ARG A 1 72 ? -16.015 7.895 17.977 1.00 47.41 72 ARG A N 1
ATOM 596 C CA . ARG A 1 72 ? -16.887 7.636 19.113 1.00 47.41 72 ARG A CA 1
ATOM 597 C C . ARG A 1 72 ? -18.254 7.362 18.518 1.00 47.41 72 ARG A C 1
ATOM 599 O O . ARG A 1 72 ? -19.015 8.299 18.277 1.00 47.41 72 ARG A O 1
ATOM 606 N N . ASP A 1 73 ? -18.541 6.087 18.300 1.00 53.50 73 ASP A N 1
ATOM 607 C CA . ASP A 1 73 ? -19.917 5.632 18.221 1.00 53.50 73 ASP A CA 1
ATOM 608 C C . ASP A 1 73 ? -20.579 6.014 19.545 1.00 53.50 73 ASP A C 1
ATOM 610 O O . ASP A 1 73 ? -20.311 5.458 20.610 1.00 53.50 73 ASP A O 1
ATOM 614 N N . SER A 1 74 ? -21.354 7.088 19.474 1.00 48.72 74 SER A N 1
ATOM 615 C CA . SER A 1 74 ? -22.314 7.454 20.495 1.00 48.72 74 SER A CA 1
ATOM 616 C C . SER A 1 74 ? -23.563 6.642 20.190 1.00 48.72 74 SER A C 1
ATOM 618 O O . SER A 1 74 ? -24.148 6.868 19.135 1.00 48.72 74 SER A O 1
ATOM 620 N N . ILE A 1 75 ? -23.915 5.703 21.071 1.00 47.19 75 ILE A N 1
ATOM 621 C CA . ILE A 1 75 ? -25.254 5.428 21.632 1.00 47.19 75 ILE A CA 1
ATOM 622 C C . IL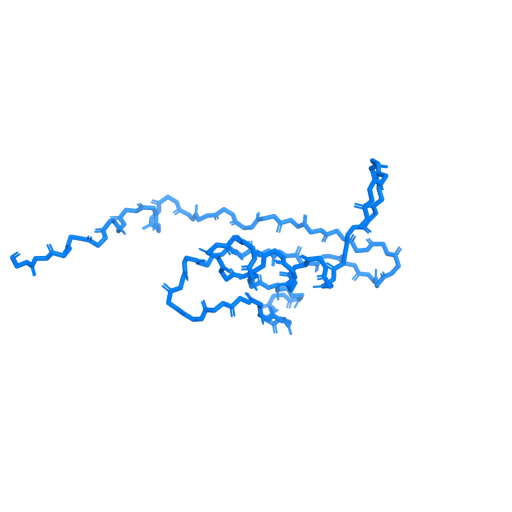E A 1 75 ? -25.037 4.547 22.866 1.00 47.19 75 ILE A C 1
ATOM 624 O O . ILE A 1 75 ? -24.379 3.492 22.735 1.00 47.19 75 ILE A O 1
#

Sequence (75 aa):
MSQLYTYGGLCELVAAGQLFNYVFEVNRNYQLYERFGIEGYPVLRMRFTQNFSRGHFDVYLPNESEILIPQRDSI

Radius of gyration: 14.51 Å; chains: 1; bounding box: 38×32×37 Å

Foldseek 3Di:
DPDPPDDDDVVVVQVCLVVPVEKEFEDEPNHGDDIHHDPPGHYWYWYWDDDPVDTDIDTDDDDPVVVPDPPPPDD

Secondary structure (DSSP, 8-state):
--STTPPP-HHHHHHHHHHSS-EEEEEETTEEEEEES-TTSPEEEEEEES-TTS-EEEEPPPPTTTTT-------

pLDDT: mean 82.43, std 14.73, range [45.66, 95.44]